Protein AF-A0A536A3A1-F1 (afdb_monomer_lite)

pLDDT: mean 89.85, std 10.08, range [42.25, 97.88]

Secondary structure (DSSP, 8-state):
-PPPPEE--TTS-TT--EEGGGGS-HHHHHHHHHHHSS-----EE-SHHHHHHHHHTT-S--EE-HHHHHHHHH--

Sequence (76 aa):
MTIRSLAQTPLLPPGFTVPASRWTDPATRLRDLLESEPYVFAPGIYDPHGAEIAMYHRATAIYFSGYSFAIGHLGT

Radius of gyration: 14.76 Å; chains: 1; bounding box: 38×33×33 Å

Structure (mmCIF, N/CA/C/O backbone):
data_AF-A0A536A3A1-F1
#
_entry.id   AF-A0A536A3A1-F1
#
loop_
_atom_site.group_PDB
_atom_site.id
_atom_site.type_symbol
_atom_site.label_atom_id
_atom_site.label_alt_id
_atom_site.label_comp_id
_atom_site.label_asym_id
_atom_site.label_entity_id
_atom_site.label_seq_id
_atom_site.pdbx_PDB_ins_code
_atom_site.Cartn_x
_atom_site.Cartn_y
_atom_site.Cartn_z
_atom_site.occupancy
_atom_site.B_iso_or_equiv
_atom_site.auth_seq_id
_atom_site.auth_comp_id
_atom_site.auth_asym_id
_atom_site.auth_atom_id
_atom_site.pdbx_PDB_model_num
ATOM 1 N N . MET A 1 1 ? -20.262 -6.318 5.470 1.00 42.25 1 MET A N 1
ATOM 2 C CA . MET A 1 1 ? -19.577 -5.437 4.500 1.00 42.25 1 MET A CA 1
ATOM 3 C C . MET A 1 1 ? -19.276 -4.128 5.212 1.00 42.25 1 MET A C 1
ATOM 5 O O . MET A 1 1 ? -20.187 -3.338 5.412 1.00 42.25 1 MET A O 1
ATOM 9 N N . THR A 1 2 ? -18.053 -3.940 5.706 1.00 52.47 2 THR A N 1
ATOM 10 C CA . THR A 1 2 ? -17.689 -2.710 6.425 1.00 52.47 2 THR A CA 1
ATOM 11 C C . THR A 1 2 ? -17.555 -1.583 5.408 1.00 52.47 2 THR A C 1
ATOM 13 O O . THR A 1 2 ? -16.728 -1.661 4.499 1.00 52.47 2 THR A O 1
ATOM 16 N N . ILE A 1 3 ? -18.407 -0.565 5.511 1.00 56.66 3 ILE A N 1
ATOM 17 C CA . ILE A 1 3 ? -18.342 0.619 4.653 1.00 56.66 3 ILE A CA 1
ATOM 18 C C . ILE A 1 3 ? -17.026 1.339 4.976 1.00 56.66 3 ILE A C 1
ATOM 20 O O . ILE A 1 3 ? -16.810 1.760 6.110 1.00 56.66 3 ILE A O 1
ATOM 24 N N . ARG A 1 4 ? -16.116 1.440 3.998 1.00 73.75 4 ARG A N 1
ATOM 25 C CA . ARG A 1 4 ? -14.873 2.214 4.144 1.00 73.75 4 ARG A CA 1
ATOM 26 C C . ARG A 1 4 ? -15.236 3.700 4.226 1.00 73.75 4 ARG A C 1
ATOM 28 O O . ARG A 1 4 ? -15.957 4.189 3.361 1.00 73.75 4 ARG A O 1
ATOM 35 N N . SER A 1 5 ? -14.738 4.414 5.235 1.00 88.50 5 SER A N 1
ATOM 36 C CA . SER A 1 5 ? -14.898 5.869 5.316 1.00 88.50 5 SER A CA 1
ATOM 37 C C . SER A 1 5 ? -14.149 6.553 4.168 1.00 88.50 5 SER A C 1
ATOM 39 O O . SER A 1 5 ? -13.065 6.119 3.763 1.00 88.50 5 SER A O 1
ATOM 41 N N . LEU A 1 6 ? -14.745 7.610 3.620 1.00 91.56 6 LEU A N 1
ATOM 42 C CA . LEU A 1 6 ? -14.222 8.367 2.484 1.00 91.56 6 LEU A CA 1
ATOM 43 C C . LEU A 1 6 ? -13.853 9.786 2.926 1.00 91.56 6 LEU A C 1
ATOM 45 O O . LEU A 1 6 ? -14.496 10.347 3.812 1.00 91.56 6 LEU A O 1
ATOM 49 N N . ALA A 1 7 ? -12.823 10.363 2.312 1.00 93.00 7 ALA A N 1
ATOM 50 C CA . ALA A 1 7 ? -12.333 11.705 2.605 1.00 93.00 7 ALA A CA 1
ATOM 51 C C . ALA A 1 7 ? -12.117 12.513 1.318 1.00 93.00 7 ALA A C 1
ATOM 53 O O . ALA A 1 7 ? -11.750 11.969 0.272 1.00 93.00 7 ALA A O 1
ATOM 54 N N . GLN A 1 8 ? -12.324 13.828 1.416 1.00 93.88 8 GLN A N 1
ATOM 55 C CA . GLN A 1 8 ? -11.915 14.784 0.387 1.00 93.88 8 GLN A CA 1
ATOM 56 C C . GLN A 1 8 ? -10.382 14.870 0.335 1.00 93.88 8 GLN A C 1
ATOM 58 O O . GLN A 1 8 ? -9.691 14.616 1.326 1.00 93.88 8 GLN A O 1
ATOM 63 N N . THR A 1 9 ? -9.835 15.230 -0.823 1.00 88.94 9 THR A N 1
ATOM 64 C CA . THR A 1 9 ? -8.395 15.437 -1.002 1.00 88.94 9 THR A CA 1
ATOM 65 C C . THR A 1 9 ? -8.149 16.567 -1.999 1.00 88.94 9 THR A C 1
ATOM 67 O O . THR A 1 9 ? -8.861 16.634 -2.997 1.00 88.94 9 THR A O 1
ATOM 70 N N . PRO A 1 10 ? -7.134 17.428 -1.787 1.00 91.81 10 PRO A N 1
ATOM 71 C CA . PRO A 1 10 ? -6.775 18.462 -2.759 1.00 91.81 10 PRO A CA 1
ATOM 72 C C . PRO A 1 10 ? -6.203 17.891 -4.068 1.00 91.81 10 PRO A C 1
ATOM 74 O O . PRO A 1 10 ? -5.995 18.635 -5.018 1.00 91.81 10 PRO A O 1
ATOM 77 N N . LEU A 1 11 ? -5.928 16.583 -4.125 1.00 86.94 11 LEU A N 1
ATOM 78 C CA . LEU A 1 11 ? -5.420 15.907 -5.320 1.00 86.94 11 LEU A CA 1
ATOM 79 C C . LEU A 1 11 ? -6.510 15.568 -6.342 1.00 86.94 11 LEU A C 1
ATOM 81 O O . LEU A 1 11 ? -6.179 15.133 -7.441 1.00 86.94 11 LEU A O 1
ATOM 85 N N . LEU A 1 12 ? -7.788 15.716 -5.981 1.00 88.75 12 LEU A N 1
ATOM 86 C CA . LEU A 1 12 ? -8.920 15.399 -6.847 1.00 88.75 12 LEU A CA 1
ATOM 87 C C . LEU A 1 12 ? -9.871 16.600 -6.961 1.00 88.75 12 LEU A C 1
ATOM 89 O O . LEU A 1 12 ? -9.954 17.402 -6.028 1.00 88.75 12 LEU A O 1
ATOM 93 N N . PRO A 1 13 ? -10.618 16.726 -8.074 1.00 95.69 13 PRO A N 1
ATOM 94 C CA . PRO A 1 13 ? -11.647 17.750 -8.205 1.00 95.69 13 PRO A CA 1
ATOM 95 C C . PRO A 1 13 ? -12.751 17.612 -7.140 1.00 95.69 13 PRO A C 1
ATOM 97 O O . PRO A 1 13 ? -12.985 16.511 -6.625 1.00 95.69 13 PRO A O 1
ATOM 100 N N . PRO A 1 14 ? -13.492 18.696 -6.847 1.00 94.88 14 PRO A N 1
ATOM 101 C CA . PRO A 1 14 ? -14.663 18.633 -5.978 1.00 94.88 14 PRO A CA 1
ATOM 102 C C . PRO A 1 14 ? -15.656 17.551 -6.426 1.00 94.88 14 PRO A C 1
ATOM 104 O O . PRO A 1 14 ? -15.916 17.389 -7.617 1.00 94.88 14 PRO A O 1
ATOM 107 N N . GLY A 1 15 ? -16.217 16.813 -5.464 1.00 92.88 15 GLY A N 1
ATOM 108 C CA . GLY A 1 15 ? -17.155 15.711 -5.721 1.00 92.88 15 GLY A CA 1
ATOM 109 C C . GLY A 1 15 ? -16.511 14.323 -5.823 1.00 92.88 15 GLY A C 1
ATOM 110 O O . GLY A 1 15 ? -17.226 13.326 -5.752 1.00 92.88 15 GLY A O 1
ATOM 111 N N . PHE A 1 16 ? -15.180 14.234 -5.899 1.00 92.00 16 PHE A N 1
ATOM 112 C CA . PHE A 1 16 ? -14.447 12.969 -5.810 1.00 92.00 16 PHE A CA 1
ATOM 113 C C . PHE A 1 16 ? -13.910 12.731 -4.394 1.00 92.00 16 PHE A C 1
ATOM 115 O O . PHE A 1 16 ? -13.677 13.664 -3.624 1.00 92.00 16 PHE A O 1
ATOM 122 N N . THR A 1 17 ? -13.710 11.463 -4.035 1.00 90.19 17 THR A N 1
ATOM 123 C CA . THR A 1 17 ? -13.236 11.062 -2.704 1.00 90.19 17 THR A CA 1
ATOM 124 C C . THR A 1 17 ? -12.259 9.905 -2.778 1.00 90.19 17 THR A C 1
ATOM 126 O O . THR A 1 17 ? -12.354 9.057 -3.663 1.00 90.19 17 THR A O 1
ATOM 129 N N . VAL A 1 18 ? -11.382 9.821 -1.784 1.00 86.38 18 VAL A N 1
ATOM 130 C CA . VAL A 1 18 ? -10.470 8.691 -1.569 1.00 86.38 18 VAL A CA 1
ATOM 131 C C . VAL A 1 18 ? -10.825 7.965 -0.27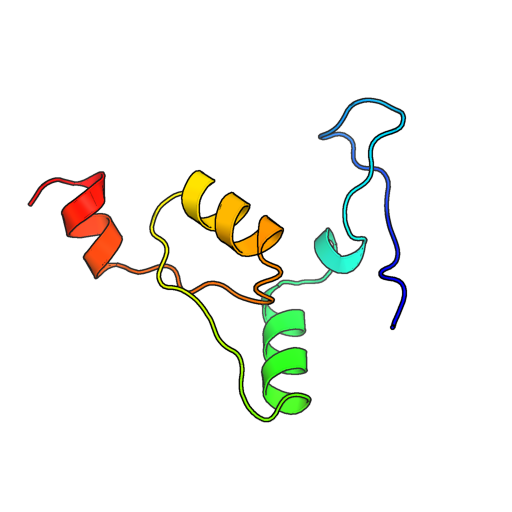1 1.00 86.38 18 VAL A C 1
ATOM 133 O O . VAL A 1 18 ? -11.464 8.562 0.599 1.00 86.38 18 VAL A O 1
ATOM 136 N N . PRO A 1 19 ? -10.404 6.703 -0.081 1.00 85.81 19 PRO A N 1
ATOM 137 C CA . PRO A 1 19 ? -10.484 6.062 1.227 1.00 85.81 19 PRO A CA 1
ATOM 138 C C . PRO A 1 19 ? -9.777 6.909 2.293 1.00 85.81 19 PRO A C 1
ATOM 140 O O . PRO A 1 19 ? -8.631 7.317 2.100 1.00 85.81 19 PRO A O 1
ATOM 143 N N . ALA A 1 20 ? -10.428 7.149 3.434 1.00 88.56 20 ALA A N 1
ATOM 144 C CA . ALA A 1 20 ? -9.856 7.947 4.523 1.00 88.56 20 ALA A CA 1
ATOM 145 C C . ALA A 1 20 ? -8.570 7.322 5.094 1.00 88.56 20 ALA A C 1
ATOM 147 O O . ALA A 1 20 ? -7.707 8.036 5.598 1.00 88.56 20 ALA A O 1
ATOM 148 N N . SER A 1 21 ? -8.396 6.005 4.925 1.00 82.19 21 SER A N 1
ATOM 149 C CA . SER A 1 21 ? -7.160 5.286 5.252 1.00 82.19 21 SER A CA 1
ATOM 150 C C . SER A 1 21 ? -5.930 5.798 4.497 1.00 82.19 21 SER A C 1
ATOM 152 O O . SER A 1 21 ? -4.817 5.458 4.877 1.00 82.19 21 SER A O 1
ATOM 154 N N . ARG A 1 22 ? -6.094 6.619 3.447 1.00 84.19 22 ARG A N 1
ATOM 155 C CA . ARG A 1 22 ? -4.986 7.326 2.782 1.00 84.19 22 ARG A CA 1
ATOM 156 C C . ARG A 1 22 ? -4.157 8.166 3.760 1.00 84.19 22 ARG A C 1
ATOM 158 O O . ARG A 1 22 ? -2.985 8.411 3.502 1.00 84.19 22 ARG A O 1
ATOM 165 N N . TRP A 1 23 ? -4.773 8.633 4.843 1.00 87.88 23 TRP A N 1
ATOM 166 C CA . TRP A 1 23 ? -4.132 9.476 5.853 1.00 87.88 23 TRP A CA 1
ATOM 167 C C . TRP A 1 23 ? -3.560 8.682 7.030 1.00 87.88 23 TRP A C 1
ATOM 169 O O . TRP A 1 23 ? -2.939 9.264 7.914 1.00 87.88 23 TRP A O 1
ATOM 179 N N . THR A 1 24 ? -3.772 7.367 7.061 1.00 90.38 24 THR A N 1
ATOM 180 C CA . THR A 1 24 ? -3.145 6.484 8.043 1.00 90.38 24 THR A CA 1
ATOM 181 C C . THR A 1 24 ? -1.694 6.252 7.642 1.00 90.38 24 TH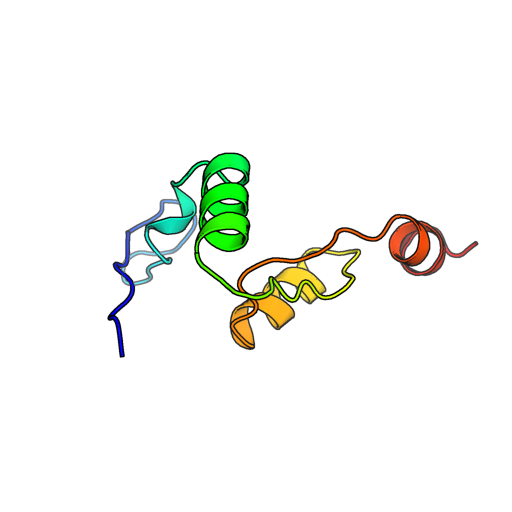R A C 1
ATOM 183 O O . THR A 1 24 ? -1.413 5.997 6.472 1.00 90.38 24 THR A O 1
ATOM 186 N N . ASP A 1 25 ? -0.778 6.301 8.611 1.00 94.00 25 ASP A N 1
ATOM 187 C CA . ASP A 1 25 ? 0.610 5.903 8.388 1.00 94.00 25 ASP A CA 1
ATOM 188 C C . ASP A 1 25 ? 0.669 4.477 7.787 1.00 94.00 25 ASP A C 1
ATOM 190 O O . ASP A 1 25 ? 0.161 3.533 8.407 1.00 94.00 25 ASP A O 1
ATOM 194 N N . PRO A 1 26 ? 1.258 4.286 6.589 1.00 91.50 26 PRO A N 1
ATOM 195 C CA . PRO A 1 26 ? 1.236 2.994 5.904 1.00 91.50 26 PRO A CA 1
ATOM 196 C C . PRO A 1 26 ? 1.917 1.870 6.690 1.00 91.50 26 PRO A C 1
ATOM 198 O O . PRO A 1 26 ? 1.472 0.724 6.620 1.00 91.50 26 PRO A O 1
ATOM 201 N N . ALA A 1 27 ? 2.970 2.182 7.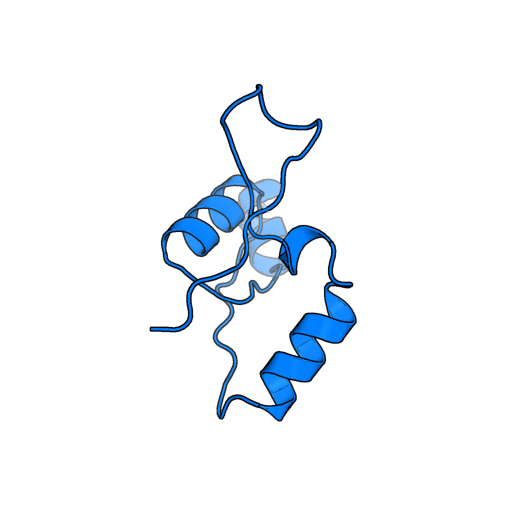455 1.00 94.75 27 ALA A N 1
ATOM 202 C CA . ALA A 1 27 ? 3.674 1.192 8.266 1.00 94.75 27 ALA A CA 1
ATOM 203 C C . ALA A 1 27 ? 2.793 0.686 9.415 1.00 94.75 27 ALA A C 1
ATOM 205 O O . ALA A 1 27 ? 2.702 -0.522 9.633 1.00 94.75 27 ALA A O 1
ATOM 206 N N . THR A 1 28 ? 2.104 1.595 10.105 1.00 95.06 28 THR A N 1
ATOM 207 C CA . THR A 1 28 ? 1.109 1.260 11.132 1.00 95.06 28 THR A CA 1
ATOM 208 C C . THR A 1 28 ? -0.007 0.406 10.536 1.00 95.06 28 THR A C 1
ATOM 210 O O . THR A 1 28 ? -0.255 -0.698 11.012 1.00 95.06 28 THR A O 1
ATOM 213 N N . ARG A 1 29 ? -0.585 0.829 9.405 1.00 92.25 29 ARG A N 1
ATOM 214 C CA . ARG A 1 29 ? -1.652 0.079 8.729 1.00 92.25 29 ARG A CA 1
ATOM 215 C C . ARG A 1 29 ? -1.234 -1.339 8.326 1.00 92.25 29 ARG A C 1
ATOM 217 O O . ARG A 1 29 ? -2.051 -2.256 8.420 1.00 92.25 29 ARG A O 1
ATOM 224 N N . LEU A 1 30 ? -0.002 -1.519 7.843 1.00 94.38 30 LEU A N 1
ATOM 225 C CA . LEU A 1 30 ? 0.523 -2.837 7.488 1.00 94.38 30 LEU A CA 1
ATOM 226 C C . LEU A 1 30 ? 0.697 -3.724 8.726 1.00 94.38 30 LEU A C 1
ATOM 228 O O . LEU A 1 30 ? 0.350 -4.898 8.661 1.00 94.38 30 LEU A O 1
ATOM 232 N N . ARG A 1 31 ? 1.188 -3.182 9.847 1.00 96.00 31 ARG A N 1
ATOM 233 C CA . ARG A 1 31 ? 1.279 -3.938 11.109 1.00 96.00 31 ARG A CA 1
ATOM 234 C C . ARG A 1 31 ? -0.099 -4.374 11.595 1.00 96.00 31 ARG A C 1
ATOM 236 O O . ARG A 1 31 ? -0.261 -5.548 11.898 1.00 96.00 31 ARG A O 1
ATOM 243 N N . ASP A 1 32 ? -1.089 -3.484 11.542 1.00 95.12 32 ASP A N 1
ATOM 244 C CA . ASP A 1 32 ? -2.469 -3.828 11.900 1.00 95.12 32 ASP A CA 1
ATOM 245 C C . ASP A 1 32 ? -3.003 -4.972 11.022 1.00 95.12 32 ASP A C 1
ATOM 247 O O . ASP A 1 32 ? -3.657 -5.884 11.518 1.00 95.12 32 ASP A O 1
ATOM 251 N N . LEU A 1 33 ? -2.723 -4.952 9.709 1.00 94.81 33 LEU A N 1
ATOM 252 C CA . LEU A 1 33 ? -3.088 -6.047 8.797 1.00 94.81 33 LEU A CA 1
ATOM 253 C C . LEU A 1 33 ? -2.396 -7.361 9.171 1.00 94.81 33 LEU A C 1
ATOM 255 O O . LEU A 1 33 ? -3.048 -8.396 9.193 1.00 94.81 33 LEU A O 1
ATOM 259 N N . LEU A 1 34 ? -1.091 -7.319 9.444 1.00 96.50 34 LEU A N 1
ATOM 260 C CA . LEU A 1 34 ? -0.307 -8.502 9.808 1.00 96.50 34 LEU A CA 1
ATOM 261 C C . LEU A 1 34 ? -0.747 -9.113 11.144 1.00 96.50 34 LEU A C 1
ATOM 263 O O . LEU A 1 34 ? -0.611 -10.317 11.328 1.00 96.50 34 LEU A O 1
ATOM 267 N N . GLU A 1 35 ? -1.245 -8.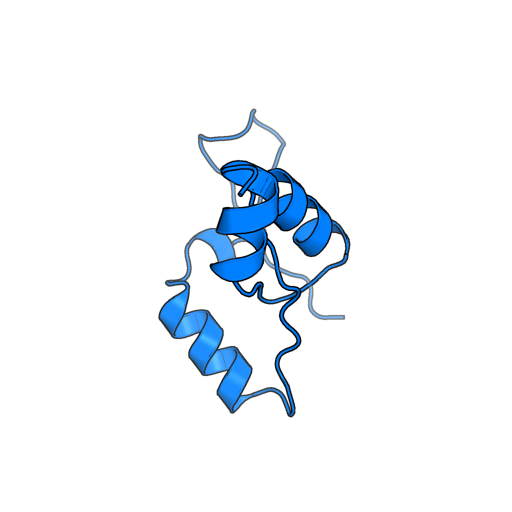295 12.069 1.00 97.88 35 GLU A N 1
ATOM 268 C CA . GLU A 1 35 ? -1.755 -8.754 13.362 1.00 97.88 35 GLU A CA 1
ATOM 269 C C . GLU A 1 35 ? -3.190 -9.296 13.269 1.00 97.88 35 GLU A C 1
ATOM 271 O O . GLU A 1 35 ? -3.522 -10.281 13.925 1.00 97.88 35 GLU A O 1
ATOM 276 N N . SER A 1 36 ? -4.046 -8.661 12.462 1.00 96.75 36 SER A N 1
ATOM 277 C CA . SER A 1 36 ? -5.485 -8.969 12.416 1.00 96.75 36 SER A CA 1
ATOM 278 C C . SER A 1 36 ? -5.893 -10.007 11.372 1.00 96.75 36 SER A C 1
ATOM 280 O O . SER A 1 36 ? -6.945 -10.629 11.524 1.00 96.75 36 SER A O 1
ATOM 282 N N . GLU A 1 37 ? -5.095 -10.212 10.325 1.00 96.12 37 GLU A N 1
ATOM 283 C CA . GLU A 1 37 ? -5.415 -11.125 9.228 1.00 96.12 37 GLU A CA 1
ATOM 284 C C . GLU A 1 37 ? -4.517 -12.373 9.267 1.00 96.12 37 GLU A C 1
ATOM 286 O O . GLU A 1 37 ? -3.328 -12.275 9.568 1.00 96.12 37 GLU A O 1
ATOM 291 N N . PRO A 1 38 ? -5.027 -13.561 8.887 1.00 97.00 38 PRO A N 1
ATOM 292 C CA . PRO A 1 38 ? -4.214 -14.782 8.827 1.00 97.00 38 PRO A CA 1
ATOM 293 C C . PRO A 1 38 ? -3.087 -14.698 7.785 1.00 97.00 38 PRO A C 1
ATOM 295 O O . PRO A 1 38 ? -2.116 -15.451 7.847 1.00 97.00 38 PRO A O 1
ATOM 298 N N . TYR A 1 39 ? -3.238 -13.812 6.800 1.00 96.19 39 TYR A N 1
ATOM 299 C CA . TYR A 1 39 ? -2.254 -13.520 5.769 1.00 96.19 39 TYR A CA 1
ATOM 300 C C . TYR A 1 39 ? -2.517 -12.140 5.163 1.00 96.19 39 TYR A C 1
ATOM 302 O O . TYR A 1 39 ? -3.653 -11.669 5.090 1.00 96.19 39 TYR A O 1
ATOM 310 N N . VAL A 1 40 ? -1.463 -11.523 4.631 1.00 95.75 40 VAL A N 1
ATOM 311 C CA . VAL A 1 40 ? -1.556 -10.285 3.851 1.00 95.75 40 VAL A CA 1
ATOM 312 C C . VAL A 1 40 ? -1.000 -10.557 2.460 1.00 95.75 40 VAL A C 1
ATOM 314 O O . VAL A 1 40 ? 0.211 -10.626 2.262 1.00 95.75 40 VAL A O 1
ATOM 317 N N . PHE A 1 41 ? -1.890 -10.740 1.484 1.00 94.94 41 PHE A N 1
ATOM 318 C CA . PHE A 1 41 ? -1.485 -10.911 0.091 1.00 94.94 41 PHE A CA 1
ATOM 319 C C . PHE A 1 41 ? -1.049 -9.573 -0.509 1.00 94.94 41 PHE A C 1
ATOM 321 O O . PHE A 1 41 ? -1.810 -8.605 -0.508 1.00 94.94 41 PHE A O 1
ATOM 328 N N . ALA A 1 42 ? 0.167 -9.546 -1.052 1.00 95.94 42 ALA A N 1
ATOM 329 C CA . ALA A 1 42 ? 0.783 -8.358 -1.624 1.00 95.94 42 ALA A CA 1
ATOM 330 C C . ALA A 1 42 ? 1.367 -8.682 -3.012 1.00 95.94 42 ALA A C 1
ATOM 332 O O . ALA 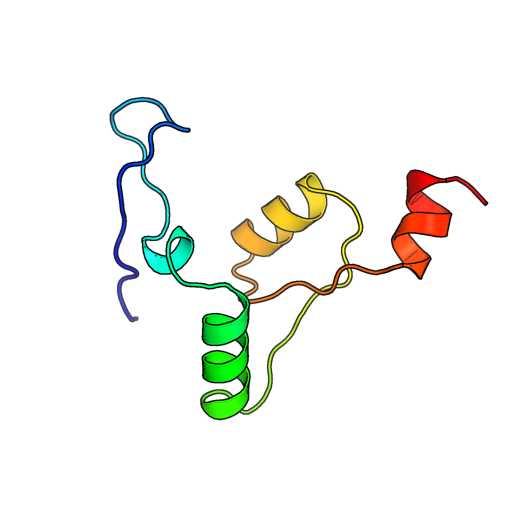A 1 42 ? 2.429 -9.303 -3.095 1.00 95.94 42 ALA A O 1
ATOM 333 N N . PRO A 1 43 ? 0.692 -8.295 -4.110 1.00 95.56 43 PRO A N 1
ATOM 334 C CA . PRO A 1 43 ? 1.219 -8.473 -5.459 1.00 95.56 43 PRO A CA 1
ATOM 335 C C . PRO A 1 43 ? 2.560 -7.755 -5.638 1.00 95.56 43 PRO A C 1
ATOM 337 O O . PRO A 1 43 ? 2.740 -6.641 -5.139 1.00 95.56 43 PRO A O 1
ATOM 340 N N . GLY A 1 44 ? 3.483 -8.386 -6.364 1.00 96.06 44 GLY A N 1
ATOM 341 C CA . GLY A 1 44 ? 4.745 -7.771 -6.766 1.00 96.06 44 GLY A CA 1
ATOM 342 C C . GLY A 1 44 ? 4.511 -6.729 -7.856 1.00 96.06 44 GLY A C 1
ATOM 343 O O . GLY A 1 44 ? 4.087 -7.082 -8.951 1.00 96.06 44 GLY A O 1
ATOM 344 N N . ILE A 1 45 ? 4.785 -5.464 -7.555 1.00 96.25 45 ILE A N 1
ATOM 345 C CA . ILE A 1 45 ? 4.573 -4.311 -8.437 1.00 96.25 45 ILE A CA 1
ATOM 346 C C . ILE A 1 45 ? 5.874 -3.505 -8.518 1.00 96.25 45 ILE A C 1
ATOM 348 O O . ILE A 1 45 ? 6.641 -3.474 -7.555 1.00 96.25 45 ILE A O 1
ATOM 352 N N . TYR A 1 46 ? 6.133 -2.850 -9.649 1.00 94.94 46 TYR A N 1
ATOM 353 C CA . TYR A 1 46 ? 7.322 -2.011 -9.840 1.00 94.94 46 TYR A CA 1
ATOM 354 C C . TYR A 1 46 ? 7.023 -0.604 -10.375 1.00 94.94 46 TYR A C 1
ATOM 356 O O . TYR A 1 46 ? 7.942 0.202 -10.503 1.00 94.94 46 TYR A O 1
ATOM 364 N N . ASP A 1 47 ? 5.759 -0.281 -10.647 1.00 93.94 47 ASP A N 1
ATOM 365 C CA . ASP A 1 47 ? 5.350 1.027 -11.152 1.00 93.94 47 ASP A CA 1
ATOM 366 C C . ASP A 1 47 ? 4.016 1.503 -10.530 1.00 93.94 47 ASP A C 1
ATOM 368 O O . ASP A 1 47 ? 3.256 0.698 -9.975 1.00 93.94 47 ASP A O 1
ATOM 372 N N . PRO A 1 48 ? 3.711 2.815 -10.591 1.00 91.81 48 PRO A N 1
ATOM 373 C CA . PRO A 1 48 ? 2.487 3.362 -10.008 1.00 91.81 48 PRO A CA 1
ATOM 374 C C . PRO A 1 48 ? 1.188 2.871 -10.660 1.00 91.81 48 PRO A C 1
ATOM 376 O O . PRO A 1 48 ? 0.167 2.793 -9.978 1.00 91.81 48 PRO A O 1
ATOM 379 N N . HIS A 1 49 ? 1.199 2.533 -11.951 1.00 93.44 49 HIS A N 1
ATOM 380 C CA . HIS A 1 49 ? -0.001 2.080 -12.653 1.00 93.44 49 HIS A CA 1
ATOM 381 C C . HIS A 1 49 ? -0.384 0.657 -12.225 1.00 93.44 49 HIS A C 1
ATOM 383 O O . HIS A 1 49 ? -1.547 0.385 -11.924 1.00 93.44 49 HIS A O 1
ATOM 389 N N . GLY A 1 50 ? 0.598 -0.233 -12.073 1.00 94.38 50 GLY A N 1
ATOM 390 C CA . GLY A 1 50 ? 0.390 -1.549 -11.472 1.00 94.38 50 GLY A CA 1
ATOM 391 C C . GLY A 1 50 ? -0.157 -1.459 -10.042 1.00 94.38 50 GLY A C 1
ATOM 392 O O . GLY A 1 50 ? -1.028 -2.245 -9.659 1.00 94.38 50 GLY A O 1
ATOM 393 N N . ALA A 1 51 ? 0.289 -0.468 -9.262 1.00 93.50 51 ALA A N 1
ATOM 394 C CA . ALA A 1 51 ? -0.223 -0.240 -7.911 1.00 93.50 51 ALA A CA 1
ATOM 395 C C . ALA A 1 51 ? -1.698 0.194 -7.933 1.00 93.50 51 ALA A C 1
ATOM 397 O O . ALA A 1 51 ? -2.502 -0.306 -7.145 1.00 93.50 51 ALA A O 1
ATOM 398 N N . GLU A 1 52 ? -2.070 1.071 -8.866 1.00 91.25 52 GLU A N 1
ATOM 399 C CA . GLU A 1 52 ? -3.454 1.496 -9.075 1.00 91.25 52 GLU A CA 1
ATOM 400 C C . GLU A 1 52 ? -4.362 0.317 -9.464 1.00 91.25 52 GLU A C 1
ATOM 402 O O . GLU A 1 52 ? -5.433 0.135 -8.878 1.00 91.25 52 GLU A O 1
ATOM 407 N N . ILE A 1 53 ? -3.922 -0.544 -10.386 1.00 94.12 53 ILE A N 1
ATOM 408 C CA . ILE A 1 53 ? -4.662 -1.756 -10.773 1.00 94.12 53 ILE A CA 1
ATOM 409 C C . ILE A 1 53 ? -4.866 -2.677 -9.561 1.00 94.12 53 ILE A C 1
ATOM 411 O O . ILE A 1 53 ? -5.983 -3.142 -9.313 1.00 94.12 53 ILE A O 1
ATOM 415 N N . ALA A 1 54 ? -3.823 -2.908 -8.757 1.00 94.19 54 ALA A N 1
ATOM 416 C CA . ALA A 1 54 ? -3.933 -3.709 -7.538 1.00 94.19 54 ALA A CA 1
ATOM 417 C C . ALA A 1 54 ? -4.966 -3.116 -6.559 1.00 94.19 54 ALA A C 1
ATOM 419 O O . ALA A 1 54 ? -5.769 -3.853 -5.976 1.00 94.19 54 ALA A O 1
ATOM 420 N N . MET A 1 55 ? -5.009 -1.784 -6.430 1.00 87.88 55 MET A N 1
ATOM 421 C CA . MET A 1 55 ? -6.025 -1.088 -5.636 1.00 87.88 55 MET A CA 1
ATOM 422 C C . MET A 1 55 ? -7.442 -1.286 -6.191 1.00 87.88 55 MET A C 1
ATOM 424 O O . MET A 1 55 ? -8.353 -1.568 -5.404 1.00 87.88 55 MET A O 1
ATOM 428 N N . TYR A 1 56 ? -7.649 -1.193 -7.511 1.00 89.31 56 TYR A N 1
ATOM 429 C CA . TYR A 1 56 ? -8.950 -1.468 -8.144 1.00 89.31 56 TYR A CA 1
ATOM 430 C C . TYR A 1 56 ? -9.435 -2.895 -7.867 1.00 89.31 56 TYR A C 1
ATOM 432 O O . TYR A 1 56 ? -10.617 -3.109 -7.583 1.00 89.31 56 TYR A O 1
ATOM 440 N N . HIS A 1 57 ? -8.514 -3.859 -7.846 1.00 91.88 57 HIS A N 1
ATOM 441 C CA . HIS A 1 57 ? -8.791 -5.247 -7.468 1.00 91.88 57 HIS A CA 1
ATOM 442 C C . HIS A 1 57 ? -8.797 -5.494 -5.951 1.00 91.88 57 HIS A C 1
ATOM 444 O O . HIS A 1 57 ? -8.884 -6.638 -5.506 1.00 91.88 57 HIS A O 1
ATOM 450 N N . ARG A 1 58 ? -8.808 -4.422 -5.148 1.00 89.31 58 ARG A N 1
ATOM 451 C CA . ARG A 1 58 ? -8.963 -4.431 -3.685 1.00 89.31 58 ARG A CA 1
ATOM 452 C C . ARG A 1 58 ? -7.825 -5.114 -2.925 1.00 89.31 58 ARG A C 1
ATOM 454 O O . ARG A 1 58 ? -8.036 -5.493 -1.771 1.00 89.31 58 ARG A O 1
ATOM 461 N N . ALA A 1 59 ? -6.631 -5.207 -3.510 1.00 93.31 59 ALA A N 1
ATOM 462 C CA . ALA A 1 59 ? -5.439 -5.564 -2.749 1.00 93.31 59 ALA A CA 1
ATOM 463 C C . ALA A 1 59 ? -5.266 -4.577 -1.579 1.00 93.31 59 ALA A C 1
ATOM 465 O O . ALA A 1 59 ? -5.428 -3.363 -1.734 1.00 93.31 59 ALA A O 1
ATOM 466 N N . THR A 1 60 ? -4.998 -5.099 -0.384 1.00 91.56 60 THR A N 1
ATOM 467 C CA . THR A 1 60 ? -4.830 -4.293 0.838 1.00 91.56 60 THR A CA 1
ATOM 468 C C . THR A 1 60 ? -3.385 -3.852 1.052 1.00 91.56 60 THR A C 1
ATOM 470 O O . THR A 1 60 ? -3.152 -2.915 1.814 1.00 91.56 60 THR A O 1
ATOM 473 N N . ALA A 1 61 ? -2.443 -4.493 0.359 1.00 94.50 61 ALA A N 1
ATOM 474 C CA . ALA A 1 61 ? -1.025 -4.177 0.331 1.00 94.50 61 ALA A CA 1
ATOM 475 C C . ALA A 1 61 ? -0.433 -4.511 -1.049 1.00 94.50 61 ALA A C 1
ATOM 477 O O . ALA A 1 61 ? -1.021 -5.261 -1.831 1.00 94.50 61 ALA A O 1
ATOM 478 N N . ILE A 1 62 ? 0.749 -3.967 -1.327 1.00 95.62 62 ILE A N 1
ATOM 479 C CA . ILE A 1 62 ? 1.577 -4.300 -2.490 1.00 95.62 62 ILE A CA 1
ATOM 480 C C . ILE A 1 62 ? 3.010 -4.546 -2.023 1.00 95.62 62 ILE A C 1
ATOM 482 O O . ILE A 1 62 ? 3.441 -4.001 -1.006 1.00 95.62 62 ILE A O 1
ATOM 486 N N . TYR A 1 63 ? 3.749 -5.354 -2.773 1.00 96.25 63 TYR A N 1
ATOM 487 C CA . TYR A 1 63 ? 5.177 -5.551 -2.579 1.00 96.25 63 TYR A CA 1
ATOM 488 C C . TYR A 1 63 ? 5.925 -4.846 -3.708 1.00 96.25 63 TYR A C 1
ATOM 490 O O . TYR A 1 63 ? 5.754 -5.189 -4.876 1.00 96.25 63 TYR A O 1
ATOM 498 N N . PHE A 1 64 ? 6.756 -3.860 -3.370 1.00 95.31 64 PHE A N 1
ATOM 499 C CA . PHE A 1 64 ? 7.581 -3.188 -4.368 1.00 95.31 64 PHE A CA 1
ATOM 500 C C . PHE A 1 64 ? 8.790 -4.064 -4.723 1.00 95.31 64 PHE A C 1
ATOM 502 O O . PHE A 1 64 ? 9.717 -4.221 -3.927 1.00 95.31 64 PHE A O 1
ATOM 509 N N . SER A 1 65 ? 8.753 -4.686 -5.901 1.00 95.50 65 SER A N 1
ATOM 510 C CA . SER A 1 65 ? 9.723 -5.705 -6.306 1.00 95.50 65 SER A CA 1
ATOM 511 C C . SER A 1 65 ? 10.955 -5.080 -6.956 1.00 95.50 65 SER A C 1
ATOM 513 O O . SER A 1 65 ? 10.885 -4.590 -8.081 1.00 95.50 65 SER A O 1
ATOM 515 N N . GLY A 1 66 ? 12.112 -5.181 -6.293 1.00 93.94 66 GLY A N 1
ATOM 516 C CA . GLY A 1 66 ? 13.391 -4.736 -6.861 1.00 93.94 66 GLY A CA 1
ATOM 517 C C . GLY A 1 66 ? 13.797 -5.506 -8.123 1.00 93.94 66 GLY A C 1
ATOM 518 O O . GLY A 1 66 ? 14.308 -4.911 -9.065 1.00 93.94 66 GLY A O 1
ATOM 519 N N . TYR A 1 67 ? 13.505 -6.811 -8.181 1.00 93.19 67 TYR A N 1
ATOM 520 C CA . TYR A 1 67 ? 13.730 -7.623 -9.382 1.00 93.19 67 TYR A CA 1
ATOM 521 C C . TYR A 1 67 ? 12.869 -7.141 -10.554 1.00 93.19 67 TYR A C 1
ATOM 523 O O . TYR A 1 67 ? 13.388 -6.867 -11.631 1.00 93.19 67 TYR A O 1
ATOM 531 N N . SER A 1 68 ? 11.559 -6.983 -10.331 1.00 92.62 68 SER A N 1
ATOM 532 C CA . SER A 1 68 ? 10.644 -6.548 -11.394 1.00 92.62 68 SER A CA 1
ATOM 533 C C . SER A 1 68 ? 10.949 -5.120 -11.839 1.00 92.62 68 SER A C 1
ATOM 535 O O . SER A 1 68 ? 10.827 -4.816 -13.017 1.00 92.62 68 SER A O 1
ATOM 537 N N . PHE A 1 69 ? 11.408 -4.263 -10.922 1.00 93.50 69 PHE A N 1
ATOM 538 C CA . PHE A 1 69 ? 11.902 -2.934 -11.264 1.00 93.50 69 PHE A CA 1
ATOM 539 C C . PHE A 1 69 ? 13.149 -3.000 -12.153 1.00 93.50 69 PHE A C 1
ATOM 541 O O . PHE A 1 69 ? 13.190 -2.340 -13.188 1.00 93.50 69 PHE A O 1
ATOM 548 N N . ALA A 1 70 ? 14.144 -3.819 -11.802 1.00 93.00 70 ALA A N 1
ATOM 549 C CA . ALA A 1 70 ? 15.355 -3.964 -12.607 1.00 93.00 70 ALA A CA 1
ATOM 550 C C . ALA A 1 70 ? 15.042 -4.449 -14.033 1.00 93.00 70 ALA A C 1
ATOM 552 O O . ALA A 1 70 ? 15.442 -3.813 -15.004 1.00 93.00 70 ALA A O 1
ATOM 553 N N . ILE A 1 71 ? 14.241 -5.506 -14.166 1.00 92.00 71 ILE A N 1
ATOM 554 C CA . ILE A 1 71 ? 13.888 -6.058 -15.479 1.00 92.00 71 ILE A CA 1
ATOM 555 C C . ILE A 1 71 ? 12.930 -5.132 -16.245 1.00 92.00 71 ILE A C 1
ATOM 557 O O . ILE A 1 71 ? 13.171 -4.797 -17.400 1.00 92.00 71 ILE A O 1
ATOM 561 N N . GLY A 1 72 ? 11.834 -4.711 -15.612 1.00 85.44 72 GLY A N 1
ATOM 562 C CA . GLY A 1 72 ? 10.726 -4.020 -16.276 1.00 85.44 72 GLY A CA 1
ATOM 563 C C . GLY A 1 72 ? 10.939 -2.523 -16.494 1.00 85.44 72 GLY A C 1
ATOM 564 O O . GLY A 1 72 ? 10.349 -1.964 -17.416 1.00 85.44 72 GLY A O 1
ATOM 565 N N . HIS A 1 73 ? 11.761 -1.867 -15.669 1.00 84.81 73 HIS A N 1
ATOM 566 C CA . HIS A 1 73 ? 12.039 -0.432 -15.787 1.00 84.81 73 HIS A CA 1
ATOM 567 C C . HIS A 1 73 ? 13.437 -0.138 -16.340 1.00 84.81 73 HIS A C 1
ATOM 569 O O . HIS A 1 73 ? 13.581 0.773 -17.152 1.00 84.81 73 HIS A O 1
ATOM 575 N N . LEU A 1 74 ? 14.463 -0.890 -15.919 1.00 84.06 74 LEU A N 1
ATOM 576 C CA . LEU A 1 74 ? 15.847 -0.655 -16.357 1.00 84.06 74 LEU A CA 1
ATOM 577 C C . LEU A 1 74 ? 16.234 -1.476 -17.599 1.00 84.06 74 LEU A C 1
ATOM 579 O O . LEU A 1 74 ? 17.227 -1.144 -18.241 1.00 84.06 74 LEU A O 1
ATOM 583 N N . GLY A 1 75 ? 15.449 -2.499 -17.961 1.00 75.44 75 GLY A N 1
ATOM 584 C CA . GLY A 1 75 ? 15.621 -3.274 -19.196 1.00 75.44 75 GLY A CA 1
ATOM 585 C C . GLY A 1 75 ? 16.872 -4.155 -19.230 1.00 75.44 75 GLY A C 1
ATOM 586 O O . GLY A 1 75 ? 17.414 -4.382 -20.310 1.00 75.44 75 GLY A O 1
ATOM 587 N N . THR A 1 76 ? 17.354 -4.591 -18.063 1.00 56.50 76 THR A N 1
ATOM 588 C CA . THR A 1 76 ? 18.568 -5.415 -17.911 1.00 56.50 76 THR A CA 1
ATOM 589 C C . THR A 1 76 ? 18.350 -6.874 -18.272 1.00 56.50 76 THR A C 1
ATOM 591 O O . THR A 1 76 ? 17.320 -7.420 -17.812 1.00 56.50 76 THR A O 1
#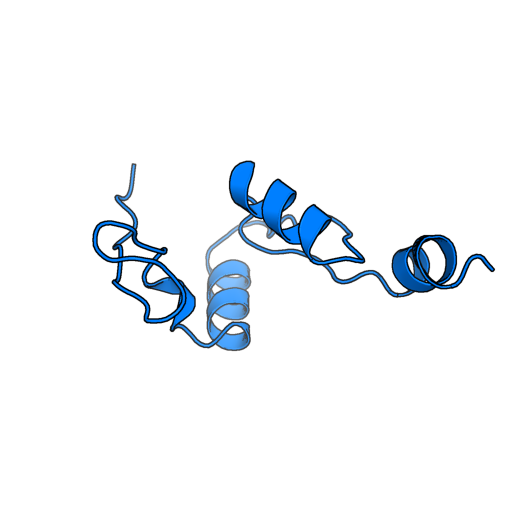

Foldseek 3Di:
DDDFDWDDDPVDDPPDTDRPCVPPDVVVQVVVCVVPDPDQDAAADADPVVVVVCVVVVRSHHDDDPVCNCCVPVVD